Protein AF-A0A953S935-F1 (afdb_monomer_lite)

pLDDT: mean 92.33, std 7.1, range [59.44, 97.62]

Structure (mmCIF, N/CA/C/O backbone):
data_AF-A0A953S935-F1
#
_entry.id   AF-A0A953S935-F1
#
loop_
_atom_site.group_PDB
_atom_site.id
_atom_sit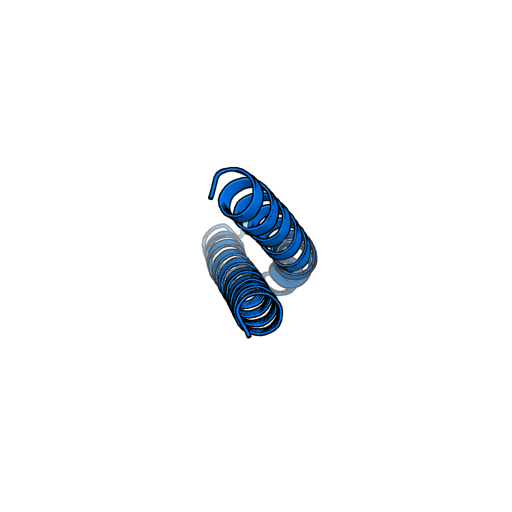e.type_symbol
_atom_site.label_atom_id
_atom_site.label_alt_id
_atom_site.label_comp_id
_atom_site.label_asym_id
_atom_site.label_entity_id
_atom_site.label_seq_id
_atom_site.pdbx_PDB_ins_code
_atom_site.Cartn_x
_atom_site.Cartn_y
_atom_site.Cartn_z
_atom_site.occupancy
_atom_site.B_iso_or_equiv
_atom_site.auth_seq_id
_atom_site.auth_comp_id
_atom_site.auth_asym_id
_atom_site.auth_atom_id
_atom_site.pdbx_PDB_model_num
ATOM 1 N N . MET A 1 1 ? -11.571 -6.852 23.748 1.00 65.75 1 MET A N 1
ATOM 2 C CA . MET A 1 1 ? -11.821 -7.601 22.489 1.00 65.75 1 MET A CA 1
ATOM 3 C C . MET A 1 1 ? -11.939 -6.692 21.260 1.00 65.75 1 MET A C 1
ATOM 5 O O . MET A 1 1 ? -11.287 -6.976 20.263 1.00 65.75 1 MET A O 1
ATOM 9 N N . ALA A 1 2 ? -12.697 -5.586 21.314 1.00 78.19 2 ALA A N 1
ATOM 10 C CA . ALA A 1 2 ? -12.926 -4.709 20.154 1.00 78.19 2 ALA A CA 1
ATOM 11 C C . ALA A 1 2 ? -11.656 -4.050 19.573 1.00 78.19 2 ALA A C 1
ATOM 13 O O . ALA A 1 2 ? -11.506 -4.015 18.358 1.00 78.19 2 ALA A O 1
ATOM 14 N N . PHE A 1 3 ? -10.716 -3.601 20.415 1.00 83.94 3 PHE A N 1
ATOM 15 C CA . PHE A 1 3 ? -9.467 -2.978 19.947 1.00 83.94 3 PHE A CA 1
ATOM 16 C C . PHE A 1 3 ? -8.616 -3.922 19.084 1.00 83.94 3 PHE A C 1
ATOM 18 O O . PHE A 1 3 ? -8.253 -3.570 17.967 1.00 83.94 3 PHE A O 1
ATOM 25 N N . LYS A 1 4 ? -8.373 -5.157 19.558 1.00 89.75 4 LYS A N 1
ATOM 26 C CA . LYS A 1 4 ? -7.635 -6.179 18.793 1.00 89.75 4 LYS A CA 1
ATOM 27 C C . LYS A 1 4 ? -8.298 -6.455 17.441 1.00 89.75 4 LYS A C 1
ATOM 29 O O . LYS A 1 4 ? -7.612 -6.507 16.430 1.00 89.75 4 LYS A O 1
ATOM 34 N N . ARG A 1 5 ? -9.632 -6.573 17.411 1.00 91.94 5 ARG A N 1
ATOM 35 C CA . ARG A 1 5 ? -10.388 -6.763 16.164 1.00 91.94 5 ARG A CA 1
ATOM 36 C C . ARG A 1 5 ? -10.213 -5.584 15.204 1.00 91.94 5 ARG A C 1
ATOM 38 O O . ARG A 1 5 ? -9.947 -5.808 14.031 1.00 91.94 5 ARG A O 1
ATOM 45 N N . ASN A 1 6 ? -10.335 -4.351 15.692 1.00 9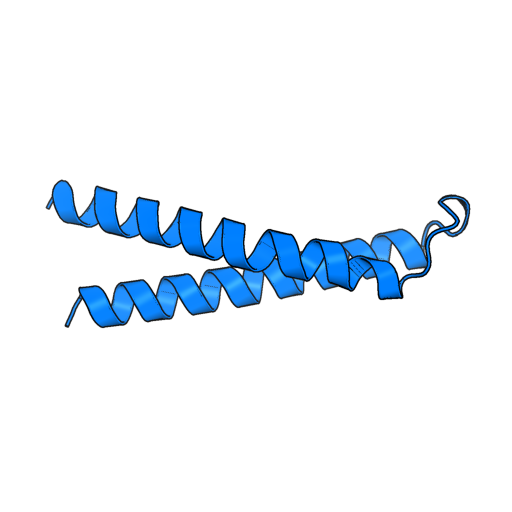2.31 6 ASN A N 1
ATOM 46 C CA . ASN A 1 6 ? -10.188 -3.153 14.863 1.00 92.31 6 ASN A CA 1
ATOM 47 C C . ASN A 1 6 ? -8.758 -3.010 14.320 1.00 92.31 6 ASN A C 1
ATOM 49 O O . ASN A 1 6 ? -8.586 -2.646 13.161 1.00 92.31 6 ASN A O 1
ATOM 53 N N . LEU A 1 7 ? -7.744 -3.363 15.115 1.00 94.25 7 LEU A N 1
ATOM 54 C CA . LEU A 1 7 ? -6.347 -3.393 14.679 1.00 94.25 7 LEU A CA 1
ATOM 55 C C . LEU A 1 7 ? -6.126 -4.417 13.556 1.00 94.25 7 LEU A C 1
ATOM 57 O O . LEU A 1 7 ? -5.527 -4.085 12.537 1.00 94.25 7 LEU A O 1
ATOM 61 N N . VAL A 1 8 ? -6.657 -5.635 13.711 1.00 96.12 8 VAL A N 1
ATOM 62 C CA . VAL A 1 8 ? -6.577 -6.684 12.679 1.00 96.12 8 VAL A CA 1
ATOM 63 C C . VAL A 1 8 ? -7.296 -6.254 11.401 1.00 96.12 8 VAL A C 1
ATOM 65 O O . VAL A 1 8 ? -6.733 -6.382 10.320 1.00 96.12 8 VAL A O 1
ATOM 68 N N . LEU A 1 9 ? -8.506 -5.697 11.505 1.00 95.19 9 LEU A N 1
ATOM 69 C CA . LEU A 1 9 ? -9.238 -5.187 10.342 1.00 95.19 9 LEU A CA 1
ATOM 70 C C . LEU A 1 9 ? -8.477 -4.064 9.635 1.00 95.19 9 LEU A C 1
ATOM 72 O O . LEU A 1 9 ? -8.409 -4.060 8.412 1.00 95.19 9 LEU A O 1
ATOM 76 N N . SER A 1 10 ? -7.874 -3.150 10.395 1.00 95.62 10 SER A N 1
ATOM 77 C CA . SER A 1 10 ? -7.059 -2.070 9.834 1.00 95.62 10 SER A CA 1
ATOM 78 C C . SER A 1 10 ? -5.866 -2.633 9.065 1.00 95.62 10 SER A C 1
ATOM 80 O O . SER A 1 10 ? -5.588 -2.196 7.951 1.00 95.62 10 SER A O 1
ATOM 82 N N . LEU A 1 11 ? -5.184 -3.640 9.627 1.00 96.56 11 LEU A N 1
ATOM 83 C CA . LEU A 1 11 ? -4.056 -4.311 8.977 1.00 96.56 11 LEU A CA 1
ATOM 84 C C . LEU A 1 11 ? -4.482 -4.987 7.671 1.00 96.56 11 LEU A C 1
ATOM 86 O O . LEU A 1 11 ? -3.828 -4.802 6.647 1.00 96.56 11 LEU A O 1
ATOM 90 N N . LEU A 1 12 ? -5.596 -5.723 7.691 1.00 97.62 12 LEU A N 1
ATOM 91 C CA . LEU A 1 12 ? -6.146 -6.367 6.498 1.00 97.62 12 LEU A CA 1
ATOM 92 C C . LEU A 1 12 ? -6.531 -5.341 5.426 1.00 97.62 12 LEU A C 1
ATOM 94 O O . LEU A 1 12 ? -6.229 -5.555 4.255 1.00 97.62 12 LEU A O 1
ATOM 98 N N . LEU A 1 13 ? -7.137 -4.217 5.817 1.00 97.12 13 LEU A N 1
ATOM 99 C CA . LEU A 1 13 ? -7.458 -3.118 4.905 1.00 97.12 13 LEU A CA 1
ATOM 100 C C . LEU A 1 13 ? -6.196 -2.496 4.302 1.00 97.12 13 LEU A C 1
ATOM 102 O O . LEU A 1 13 ? -6.156 -2.270 3.097 1.00 97.12 13 LEU A O 1
ATOM 106 N N . GLY A 1 14 ? -5.159 -2.265 5.110 1.00 96.75 14 GLY A N 1
ATOM 107 C CA . GLY A 1 14 ? -3.867 -1.769 4.638 1.00 96.75 14 GLY A CA 1
ATOM 108 C C . GLY A 1 14 ? -3.235 -2.699 3.602 1.00 96.75 14 GLY A C 1
ATOM 109 O O . GLY A 1 14 ? -2.864 -2.256 2.518 1.00 96.75 14 GLY A O 1
ATOM 110 N N . LEU A 1 15 ? -3.175 -4.002 3.894 1.00 97.12 15 LEU A N 1
ATOM 111 C CA . LEU A 1 15 ? -2.637 -5.004 2.969 1.00 97.12 15 LEU A CA 1
ATOM 112 C C . LEU A 1 15 ? -3.463 -5.106 1.680 1.00 97.12 15 LEU A C 1
ATOM 114 O O . LEU A 1 15 ? -2.891 -5.112 0.592 1.00 97.12 15 LEU A O 1
ATOM 118 N N . ALA A 1 16 ? -4.794 -5.138 1.788 1.00 97.50 16 ALA A N 1
ATOM 119 C CA . ALA A 1 16 ? -5.684 -5.181 0.631 1.00 97.50 16 ALA A CA 1
ATOM 120 C C . ALA A 1 16 ? -5.550 -3.921 -0.238 1.00 97.50 16 ALA A C 1
ATOM 122 O O . ALA A 1 16 ? -5.451 -4.025 -1.459 1.00 97.50 16 ALA A O 1
ATOM 123 N N . GLY A 1 17 ? -5.483 -2.741 0.384 1.00 96.25 17 GLY A N 1
ATOM 124 C CA . GLY A 1 17 ? -5.280 -1.468 -0.305 1.00 96.25 17 GLY A CA 1
ATOM 125 C C . GLY A 1 17 ? -3.927 -1.395 -1.011 1.00 96.25 17 GLY A C 1
ATOM 126 O O . GLY A 1 17 ? -3.863 -1.007 -2.176 1.00 96.25 17 GLY A O 1
ATOM 127 N N . GLY A 1 18 ? -2.852 -1.829 -0.347 1.00 96.62 18 GLY A N 1
ATOM 128 C CA . GLY A 1 18 ? -1.520 -1.912 -0.949 1.00 96.62 18 GLY A CA 1
ATOM 129 C C . GLY A 1 18 ? -1.467 -2.873 -2.138 1.00 96.62 18 GLY A C 1
ATOM 130 O O . GLY A 1 18 ? -0.931 -2.52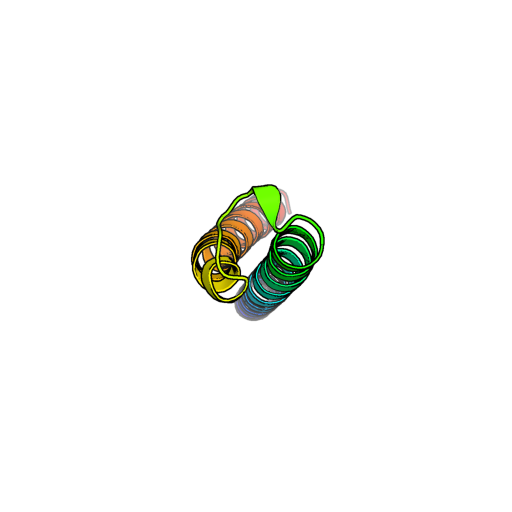1 -3.187 1.00 96.62 18 GLY A O 1
ATOM 131 N N . LEU A 1 19 ? -2.066 -4.062 -2.009 1.00 97.00 19 LEU A N 1
ATOM 132 C CA . LEU A 1 19 ? -2.123 -5.053 -3.086 1.00 97.00 19 LEU A CA 1
ATOM 133 C C . LEU A 1 19 ? -2.939 -4.549 -4.284 1.00 97.00 19 LEU A C 1
ATOM 135 O O . LEU A 1 19 ? -2.512 -4.705 -5.427 1.00 97.00 19 LEU A O 1
ATOM 139 N N . ALA A 1 20 ? -4.081 -3.905 -4.033 1.00 97.38 20 ALA A N 1
ATOM 140 C CA . ALA A 1 20 ? -4.897 -3.301 -5.081 1.00 97.38 20 ALA A CA 1
ATOM 141 C C . ALA A 1 20 ? -4.131 -2.191 -5.817 1.00 97.38 20 ALA A C 1
ATOM 143 O O . ALA A 1 20 ? -4.096 -2.175 -7.046 1.00 97.38 20 ALA A O 1
ATOM 144 N N . ALA A 1 21 ? -3.455 -1.307 -5.079 1.00 96.81 21 ALA A N 1
ATOM 145 C CA . ALA A 1 21 ? -2.643 -0.250 -5.671 1.00 96.81 21 ALA A CA 1
ATOM 146 C C . ALA A 1 21 ? -1.469 -0.805 -6.489 1.00 96.81 21 ALA A C 1
ATOM 148 O O . ALA A 1 21 ? -1.190 -0.290 -7.570 1.00 96.81 21 ALA A O 1
ATOM 149 N N . TYR A 1 22 ? -0.823 -1.880 -6.021 1.00 96.50 22 TYR A N 1
ATOM 150 C CA . TYR A 1 22 ? 0.202 -2.577 -6.794 1.00 96.50 22 TYR A CA 1
ATOM 151 C C . TYR A 1 22 ? -0.347 -3.099 -8.122 1.00 96.50 22 TYR A C 1
ATOM 153 O O . TYR A 1 22 ? 0.237 -2.832 -9.168 1.00 96.50 22 TYR A O 1
ATOM 161 N N . ALA A 1 23 ? -1.464 -3.830 -8.081 1.00 96.38 23 ALA A N 1
ATOM 162 C CA . ALA A 1 23 ? -2.061 -4.439 -9.264 1.00 96.38 23 ALA A CA 1
ATOM 163 C C . ALA A 1 23 ? -2.469 -3.380 -10.299 1.00 96.38 23 ALA A C 1
ATOM 165 O O . ALA A 1 23 ? -2.204 -3.545 -11.488 1.00 96.38 23 ALA A O 1
ATOM 166 N N . LEU A 1 24 ? -3.044 -2.265 -9.841 1.00 96.50 24 LEU A N 1
ATOM 167 C CA . LEU A 1 24 ? -3.405 -1.136 -10.698 1.00 96.50 24 LEU A CA 1
ATOM 168 C C . LEU A 1 24 ? -2.173 -0.455 -11.301 1.00 96.50 24 LEU A C 1
ATOM 170 O O . LEU A 1 24 ? -2.146 -0.212 -12.503 1.00 96.50 24 LEU A O 1
ATOM 174 N N . ALA A 1 25 ? -1.141 -0.184 -10.498 1.00 95.62 25 ALA A N 1
ATOM 175 C CA . ALA A 1 25 ? 0.098 0.421 -10.983 1.00 95.62 25 ALA A CA 1
ATOM 176 C C . ALA A 1 25 ? 0.824 -0.483 -11.987 1.00 95.62 25 ALA A C 1
ATOM 178 O O . ALA A 1 25 ? 1.283 -0.021 -13.026 1.00 95.62 25 ALA A O 1
ATOM 179 N N . TRP A 1 26 ? 0.890 -1.783 -11.702 1.00 95.19 26 TRP A N 1
ATOM 180 C CA . TRP A 1 26 ? 1.466 -2.765 -12.611 1.00 95.19 26 TRP A CA 1
ATOM 181 C C . TRP A 1 26 ? 0.688 -2.820 -13.930 1.00 95.19 26 TRP A C 1
ATOM 183 O O . TRP A 1 26 ? 1.294 -2.764 -14.998 1.00 95.19 26 TRP A O 1
ATOM 193 N N . GLY A 1 27 ? -0.647 -2.855 -13.872 1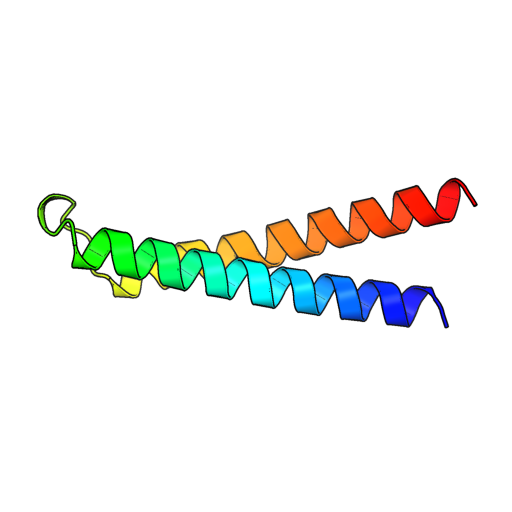.00 94.94 27 GLY A N 1
ATOM 194 C CA . GLY A 1 27 ? -1.509 -2.791 -15.053 1.00 94.94 27 GLY A CA 1
ATOM 195 C C . GLY A 1 27 ? -1.293 -1.514 -15.869 1.00 94.94 27 GLY A C 1
ATOM 196 O O . GLY A 1 27 ? -1.178 -1.571 -17.089 1.00 94.94 27 GLY A O 1
ATOM 197 N N . LEU A 1 28 ? -1.160 -0.366 -15.203 1.00 95.56 28 LEU A N 1
ATOM 198 C CA . LEU A 1 28 ? -0.879 0.913 -15.852 1.00 95.56 28 LEU A CA 1
ATOM 199 C C . LEU A 1 28 ? 0.467 0.883 -16.588 1.00 95.56 28 LEU A C 1
ATOM 201 O O . LEU A 1 28 ? 0.520 1.169 -17.777 1.00 95.56 28 LEU A O 1
ATOM 205 N N . PHE A 1 29 ? 1.543 0.481 -15.911 1.00 94.88 29 PHE A N 1
ATOM 206 C CA . PHE A 1 29 ? 2.897 0.496 -16.480 1.00 94.88 29 PHE A CA 1
ATOM 207 C C . PHE A 1 29 ? 3.111 -0.569 -17.558 1.00 94.88 29 PHE A C 1
ATOM 209 O O . PHE A 1 29 ? 3.927 -0.382 -18.453 1.00 94.88 29 PHE A O 1
ATOM 216 N N . THR A 1 30 ? 2.378 -1.682 -17.500 1.00 93.88 30 THR A N 1
ATOM 217 C CA . THR A 1 30 ? 2.420 -2.710 -18.553 1.00 93.88 30 THR A CA 1
ATOM 218 C C . THR A 1 30 ? 1.657 -2.307 -19.808 1.00 93.88 30 THR A C 1
ATOM 220 O O . THR A 1 30 ? 2.071 -2.667 -20.906 1.00 93.88 30 THR A O 1
ATOM 223 N N . THR A 1 31 ? 0.552 -1.574 -19.661 1.00 95.69 31 THR A N 1
ATOM 224 C CA . THR A 1 31 ? -0.280 -1.145 -20.796 1.00 95.69 31 THR A CA 1
ATOM 225 C C . THR A 1 31 ? 0.187 0.162 -21.430 1.00 95.69 31 THR A C 1
ATOM 227 O O . THR A 1 31 ? -0.107 0.380 -22.600 1.00 95.69 31 THR A O 1
ATOM 230 N N . HIS A 1 32 ? 0.929 0.989 -20.687 1.00 94.56 32 HIS A N 1
ATOM 231 C CA . HIS A 1 32 ? 1.408 2.303 -21.122 1.00 94.56 32 HIS A CA 1
ATOM 232 C C . HIS A 1 32 ? 2.949 2.358 -21.097 1.00 94.56 32 HIS A C 1
ATOM 234 O O . HIS A 1 32 ? 3.536 2.989 -20.206 1.00 94.56 32 HIS A O 1
ATOM 240 N N . PRO A 1 33 ? 3.642 1.679 -22.036 1.00 89.75 33 PRO A N 1
ATOM 241 C CA . PRO A 1 33 ? 5.105 1.689 -22.108 1.00 89.75 33 PRO A CA 1
ATOM 242 C C . PRO A 1 33 ? 5.688 3.092 -22.351 1.00 89.75 33 PRO A C 1
ATOM 244 O O . PRO A 1 33 ? 6.844 3.344 -22.010 1.00 89.75 33 PRO A O 1
ATOM 247 N N . GLU A 1 34 ? 4.899 4.029 -22.882 1.00 95.00 34 GLU A N 1
ATOM 248 C CA . GLU A 1 34 ? 5.258 5.436 -23.079 1.00 95.00 34 GLU A CA 1
ATOM 249 C C . GLU A 1 34 ? 5.607 6.174 -21.781 1.00 95.00 34 GLU A C 1
ATOM 251 O O . GLU A 1 34 ? 6.284 7.199 -21.822 1.00 95.00 34 GLU A O 1
ATOM 256 N N . LEU A 1 35 ? 5.194 5.647 -20.625 1.00 91.00 35 LEU A N 1
ATOM 257 C CA . LEU A 1 35 ? 5.555 6.200 -19.320 1.00 91.00 35 LEU A CA 1
ATOM 258 C C . LEU A 1 35 ? 7.030 5.959 -18.966 1.00 91.00 35 LEU A C 1
ATOM 260 O O . LEU A 1 35 ? 7.523 6.550 -18.007 1.00 91.00 35 LEU A O 1
ATOM 264 N N . GLY A 1 36 ? 7.730 5.075 -19.690 1.00 91.38 36 GLY A N 1
ATOM 265 C CA . GLY A 1 36 ? 9.142 4.761 -19.453 1.00 91.38 36 GLY A CA 1
ATOM 266 C C . GLY A 1 36 ? 9.422 4.156 -18.073 1.00 91.38 36 GLY A C 1
ATOM 267 O O . GLY A 1 36 ? 10.568 4.133 -17.630 1.00 91.38 36 GLY A O 1
ATOM 268 N N . MET A 1 37 ? 8.384 3.688 -17.375 1.00 91.06 37 MET A N 1
ATOM 269 C CA . MET A 1 37 ? 8.489 3.120 -16.037 1.00 91.06 37 MET A CA 1
ATOM 270 C C . MET A 1 37 ? 8.425 1.601 -16.079 1.00 91.06 37 MET A C 1
ATOM 272 O O . MET A 1 37 ? 7.535 1.008 -16.682 1.00 91.06 37 MET A O 1
ATOM 276 N N . GLU A 1 38 ? 9.347 0.962 -15.365 1.00 91.69 38 GLU A N 1
ATOM 277 C CA . GLU A 1 38 ? 9.329 -0.486 -15.205 1.00 91.69 38 GLU A CA 1
ATOM 278 C C . GLU A 1 38 ? 8.114 -0.922 -14.356 1.00 91.69 38 GLU A C 1
ATOM 280 O O . GLU A 1 38 ? 7.886 -0.346 -13.288 1.00 91.69 38 GLU A O 1
ATOM 285 N N . PRO A 1 39 ? 7.347 -1.962 -14.742 1.00 88.00 39 PRO A N 1
ATOM 286 C CA . PRO A 1 39 ? 6.185 -2.426 -13.974 1.00 88.00 39 PRO A CA 1
ATOM 287 C C . PRO A 1 39 ? 6.490 -2.799 -12.516 1.00 88.00 39 PRO A C 1
ATOM 289 O O . PRO A 1 39 ? 5.629 -2.692 -11.637 1.00 88.00 39 PRO A O 1
ATOM 292 N N . ALA A 1 40 ? 7.730 -3.203 -12.227 1.00 88.38 40 ALA A N 1
ATOM 293 C CA . ALA A 1 40 ? 8.198 -3.475 -10.871 1.00 88.38 40 ALA A CA 1
ATOM 294 C C . ALA A 1 40 ? 8.183 -2.226 -9.965 1.00 88.38 40 ALA A C 1
ATOM 296 O O . ALA A 1 40 ? 8.004 -2.361 -8.751 1.00 88.38 40 ALA A O 1
ATOM 297 N N . SER A 1 41 ? 8.271 -1.021 -10.537 1.00 90.44 41 SER A N 1
ATOM 298 C CA . SER A 1 41 ? 8.203 0.261 -9.822 1.00 90.44 41 SER A CA 1
ATOM 299 C C . SER A 1 41 ? 6.872 0.468 -9.097 1.00 90.44 41 SER A C 1
ATOM 301 O O . SER A 1 41 ? 6.819 1.184 -8.096 1.00 90.44 41 SER A O 1
ATOM 303 N N . GLY A 1 42 ? 5.805 -0.235 -9.504 1.00 89.38 42 GLY A N 1
ATOM 304 C CA . GLY A 1 42 ? 4.521 -0.238 -8.795 1.00 89.38 42 GLY A CA 1
ATOM 305 C C . GLY A 1 42 ? 4.626 -0.701 -7.335 1.00 89.38 42 GLY A C 1
ATOM 306 O O . GLY A 1 42 ? 3.776 -0.360 -6.513 1.00 89.38 42 GLY A O 1
ATOM 307 N N . ARG A 1 43 ? 5.691 -1.431 -6.966 1.00 92.81 43 ARG A N 1
ATOM 308 C CA . ARG A 1 43 ? 5.953 -1.834 -5.573 1.00 92.81 43 ARG A CA 1
ATOM 309 C C . ARG A 1 43 ? 6.124 -0.634 -4.646 1.00 92.81 43 ARG A C 1
ATOM 311 O O . ARG A 1 43 ? 5.662 -0.691 -3.510 1.00 92.81 43 ARG A O 1
ATOM 318 N N . ALA A 1 44 ? 6.739 0.451 -5.121 1.00 93.69 44 ALA A N 1
ATOM 319 C CA . ALA A 1 44 ? 6.901 1.668 -4.330 1.00 93.69 44 ALA A CA 1
ATOM 320 C C . ALA A 1 44 ? 5.540 2.292 -3.983 1.00 93.69 44 ALA A C 1
ATOM 322 O O . ALA A 1 44 ? 5.321 2.702 -2.846 1.00 93.69 44 ALA A O 1
ATOM 323 N N . ILE A 1 45 ? 4.597 2.283 -4.931 1.00 93.38 45 ILE A N 1
ATOM 324 C CA . ILE A 1 45 ? 3.223 2.752 -4.710 1.00 93.38 45 ILE A CA 1
ATOM 325 C C . ILE A 1 45 ? 2.546 1.887 -3.642 1.00 93.38 45 ILE A C 1
ATOM 327 O O . ILE A 1 45 ? 1.998 2.411 -2.677 1.00 93.38 45 ILE A O 1
ATOM 331 N N . ALA A 1 46 ? 2.645 0.563 -3.760 1.00 94.25 46 ALA A N 1
ATOM 332 C CA . ALA A 1 46 ? 2.069 -0.371 -2.794 1.00 94.25 46 ALA A CA 1
ATOM 333 C C . ALA A 1 46 ? 2.609 -0.168 -1.366 1.00 94.25 46 ALA A C 1
ATOM 335 O O . ALA A 1 46 ? 1.835 -0.158 -0.405 1.00 94.25 46 ALA A O 1
ATOM 336 N N . LEU A 1 47 ? 3.927 0.036 -1.242 1.00 94.94 47 LEU A N 1
ATOM 337 C CA . LEU A 1 47 ? 4.618 0.274 0.029 1.00 94.94 47 LEU A CA 1
ATOM 338 C C . LEU A 1 47 ? 4.157 1.555 0.725 1.00 94.94 47 LEU A C 1
ATOM 340 O O . LEU A 1 47 ? 4.153 1.591 1.951 1.00 94.94 47 LEU A O 1
ATOM 344 N N . TRP A 1 48 ? 3.751 2.578 -0.027 1.00 95.69 48 TRP A N 1
ATOM 345 C CA . TRP A 1 48 ? 3.207 3.814 0.538 1.00 95.69 48 TRP A CA 1
ATOM 346 C C . TRP A 1 48 ? 1.702 3.747 0.788 1.00 95.69 48 TRP A C 1
ATOM 348 O O . TRP A 1 48 ? 1.222 4.249 1.804 1.00 95.69 48 TRP A O 1
ATOM 358 N N . VAL A 1 49 ? 0.942 3.091 -0.088 1.00 96.25 49 VAL A N 1
ATOM 359 C CA . VAL A 1 49 ? -0.516 2.989 0.056 1.00 96.25 49 VAL A CA 1
ATOM 360 C C . VAL A 1 49 ? -0.899 2.135 1.264 1.00 96.25 49 VAL A C 1
ATOM 362 O O . VAL A 1 49 ? -1.792 2.522 2.017 1.00 96.25 49 VAL A O 1
ATOM 365 N N . ALA A 1 50 ? -0.215 1.012 1.502 1.00 95.44 50 ALA A N 1
ATOM 366 C CA . ALA A 1 50 ? -0.534 0.121 2.616 1.00 95.44 50 ALA A CA 1
ATOM 367 C C . ALA A 1 50 ? -0.520 0.809 4.002 1.00 95.44 50 ALA A C 1
ATOM 369 O O . ALA A 1 50 ? -1.532 0.722 4.706 1.00 95.44 50 ALA A O 1
ATOM 370 N N . PRO A 1 51 ? 0.552 1.520 4.419 1.00 96.12 51 PRO A N 1
ATOM 371 C CA . PRO A 1 51 ? 0.573 2.214 5.704 1.00 96.12 51 PRO A CA 1
ATOM 372 C C . PRO A 1 51 ? -0.416 3.384 5.759 1.00 96.12 51 PRO A C 1
ATOM 374 O O . PRO A 1 51 ? -1.000 3.616 6.814 1.00 96.12 51 PRO A O 1
ATOM 377 N N . LEU A 1 52 ? -0.669 4.089 4.649 1.00 97.12 52 LEU A N 1
ATOM 378 C CA . LEU A 1 52 ? -1.657 5.175 4.615 1.00 97.12 52 LEU A CA 1
ATOM 379 C C . LEU A 1 52 ? -3.082 4.660 4.848 1.00 97.12 52 LEU A C 1
ATOM 381 O O . LEU A 1 52 ? -3.810 5.204 5.679 1.00 97.12 52 LEU A O 1
ATOM 385 N N . VAL A 1 53 ? -3.469 3.577 4.171 1.00 97.44 53 VAL A N 1
ATOM 386 C CA . VAL A 1 53 ? -4.782 2.941 4.357 1.00 97.44 53 VAL A CA 1
ATOM 387 C C . VAL A 1 53 ? -4.900 2.346 5.761 1.00 97.44 53 VAL A C 1
ATOM 389 O O . VAL A 1 53 ? -5.928 2.513 6.421 1.00 97.44 53 VAL A O 1
ATOM 392 N N . PHE A 1 54 ? -3.836 1.712 6.262 1.00 96.88 54 PHE A N 1
ATOM 393 C CA . PHE A 1 54 ? -3.780 1.214 7.635 1.00 96.88 54 PHE A CA 1
ATOM 394 C C . PHE A 1 54 ? -4.023 2.333 8.658 1.00 96.88 54 PHE A C 1
ATOM 396 O O . PHE A 1 54 ? -4.928 2.223 9.484 1.00 96.88 54 PHE A O 1
ATOM 403 N N . LEU A 1 55 ? -3.276 3.438 8.576 1.00 96.75 55 LEU A N 1
ATOM 404 C CA . LEU A 1 55 ? -3.419 4.574 9.489 1.00 96.75 55 LEU A CA 1
ATOM 405 C C . LEU A 1 55 ? -4.795 5.238 9.369 1.00 96.75 55 LEU A C 1
ATOM 407 O O . LEU A 1 55 ? -5.433 5.504 10.387 1.00 96.75 55 LEU A O 1
ATOM 411 N N . GLY A 1 56 ? -5.291 5.449 8.149 1.00 96.38 56 GLY A N 1
ATOM 412 C CA . GLY A 1 56 ? -6.623 6.012 7.918 1.00 96.38 56 GLY A CA 1
ATOM 413 C C . GLY A 1 56 ? -7.733 5.152 8.529 1.00 96.38 56 GLY A C 1
ATOM 414 O O . GLY A 1 56 ? -8.623 5.666 9.208 1.00 96.38 56 GLY A O 1
ATOM 415 N N . SER A 1 57 ? -7.648 3.830 8.363 1.00 95.94 57 SER A N 1
ATOM 416 C CA . SER A 1 57 ? -8.615 2.898 8.954 1.00 95.94 57 SER A CA 1
ATOM 417 C C . SER A 1 57 ? -8.532 2.844 10.485 1.00 95.94 57 SER A C 1
ATOM 419 O O . SER A 1 57 ? -9.572 2.818 11.147 1.00 95.94 57 SER A O 1
ATOM 421 N N . LEU A 1 58 ? -7.330 2.932 11.068 1.00 94.88 58 LEU A N 1
ATOM 422 C CA . LEU A 1 58 ? -7.154 3.051 12.517 1.00 94.88 58 LEU A CA 1
ATOM 423 C C . LEU A 1 58 ? -7.824 4.308 13.070 1.00 94.88 58 LEU A C 1
ATOM 425 O O . LEU A 1 58 ? -8.560 4.218 14.055 1.00 94.88 58 LEU A O 1
ATOM 429 N N . ILE A 1 59 ? -7.597 5.461 12.435 1.00 94.81 59 ILE A N 1
ATOM 430 C CA . ILE A 1 59 ? -8.209 6.735 12.833 1.00 94.81 59 ILE A CA 1
ATOM 431 C C . ILE A 1 59 ? -9.734 6.625 12.760 1.00 94.81 59 ILE A C 1
ATOM 433 O O . ILE A 1 59 ? -10.419 6.983 13.718 1.00 94.81 59 ILE A O 1
ATOM 437 N N . TYR A 1 60 ? -10.265 6.059 11.674 1.00 94.75 60 TYR A N 1
ATOM 438 C CA . TYR A 1 60 ? -11.700 5.836 11.511 1.00 94.75 60 TYR A CA 1
ATOM 439 C C . TYR A 1 60 ? -12.290 4.975 12.638 1.00 94.75 60 TYR A C 1
ATOM 441 O O . TYR A 1 60 ? -13.286 5.352 13.258 1.00 94.75 60 TYR A O 1
ATOM 449 N N . PHE A 1 61 ? -11.675 3.830 12.949 1.00 92.62 61 PHE A N 1
ATOM 450 C CA . PHE A 1 61 ? -12.171 2.956 14.013 1.00 92.62 61 PHE A CA 1
ATOM 451 C C . PHE A 1 61 ? -12.012 3.562 15.411 1.00 92.62 61 PHE A C 1
ATOM 453 O O . PHE A 1 61 ? -12.840 3.284 16.281 1.00 92.62 61 PHE A O 1
ATOM 460 N N . ALA A 1 62 ? -10.977 4.371 15.641 1.00 89.75 62 ALA A N 1
ATOM 461 C CA . ALA A 1 62 ? -10.787 5.088 16.896 1.00 89.75 62 ALA A CA 1
ATOM 462 C C . ALA A 1 62 ? -11.858 6.169 17.094 1.00 89.75 62 ALA A C 1
ATOM 464 O O . ALA A 1 62 ? -12.465 6.221 18.162 1.00 89.75 62 ALA A O 1
ATOM 465 N N . ALA A 1 63 ? -12.136 6.973 16.063 1.00 91.06 63 ALA A N 1
ATOM 466 C CA . ALA A 1 63 ? -13.193 7.984 16.086 1.00 91.06 63 ALA A CA 1
ATOM 467 C C . ALA A 1 63 ? -14.570 7.341 16.309 1.00 91.06 63 ALA A C 1
ATOM 469 O O . ALA A 1 63 ? -15.270 7.683 17.255 1.00 91.06 63 ALA A O 1
ATOM 470 N N . ARG A 1 64 ? -14.898 6.299 15.537 1.00 88.88 64 ARG A N 1
ATOM 471 C CA . ARG A 1 64 ? -16.175 5.580 15.647 1.00 88.88 64 ARG A CA 1
ATOM 472 C C . ARG A 1 64 ? -16.422 4.947 17.021 1.00 88.88 64 ARG A C 1
ATOM 474 O O . ARG A 1 64 ? -17.570 4.824 17.434 1.00 88.88 64 ARG A O 1
ATOM 481 N N . ASN A 1 65 ? -15.375 4.477 17.698 1.00 82.88 65 ASN A N 1
ATOM 482 C CA . ASN A 1 65 ? -15.499 3.931 19.052 1.00 82.88 65 ASN A CA 1
ATOM 483 C C . AS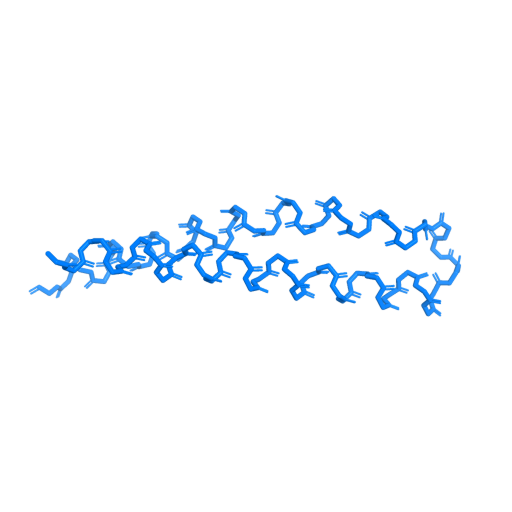N A 1 65 ? -15.655 5.020 20.121 1.00 82.88 65 ASN A C 1
ATOM 485 O O . ASN A 1 65 ? -16.049 4.686 21.228 1.00 82.88 65 ASN A O 1
ATOM 489 N N . ARG A 1 66 ? -15.303 6.275 19.826 1.00 78.00 66 ARG A N 1
ATOM 490 C CA . ARG A 1 66 ? -15.462 7.413 20.740 1.00 78.00 66 ARG A CA 1
ATOM 491 C C . ARG A 1 66 ? -16.903 7.920 20.784 1.00 78.00 66 ARG A C 1
ATOM 493 O O . ARG A 1 66 ? -17.331 8.411 21.819 1.00 78.00 6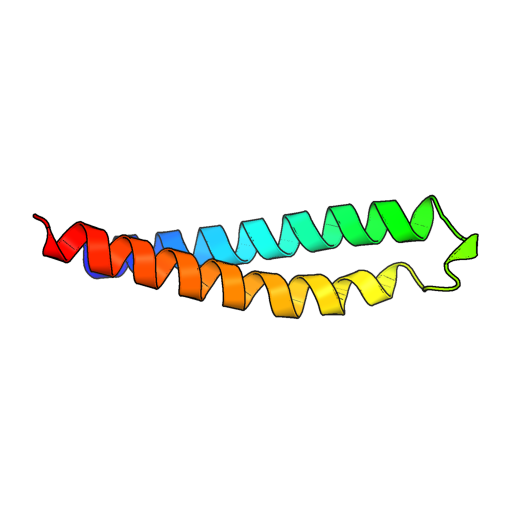6 ARG A O 1
ATOM 500 N N . ASP A 1 67 ? -17.621 7.768 19.674 1.00 72.62 67 ASP A N 1
ATOM 501 C CA . ASP A 1 67 ? -19.024 8.173 19.520 1.00 72.62 67 ASP A CA 1
ATOM 502 C C . ASP A 1 67 ? -20.030 7.132 20.061 1.00 72.62 67 ASP A C 1
ATOM 504 O O . ASP A 1 67 ? -21.240 7.325 19.948 1.00 72.62 67 ASP A O 1
ATOM 508 N N . ARG A 1 68 ? -19.552 6.002 20.598 1.00 59.44 68 ARG A N 1
ATOM 509 C CA . ARG A 1 68 ? -20.362 4.905 21.153 1.00 59.44 68 ARG A CA 1
ATOM 510 C C . ARG A 1 68 ? -20.089 4.719 22.633 1.00 59.44 68 ARG A C 1
ATOM 512 O O . ARG A 1 68 ? -21.065 4.395 23.339 1.00 59.44 68 ARG A O 1
#

Secondary structure (DSSP, 8-state):
-HHHHHHHHHHHHHHHHHHHHHHHHHHHHHH-GGG---GGGHHHHHHHHHHHHHHHHHHHHHHHHH--

Foldseek 3Di:
DLLVVLLVVLQVQLQVQLVVQLVVLLVCCVVCVVVVDDSVCSNVVSVVSSVVSSVVSNVVSVVVVVVD

Sequence (68 aa):
MAFKRNLVLSLLLGLAGGLAAYALAWGLFTTHPELGMEPASGRAIALWVAPLVFLGSLIYFAARNRDR

Radius of gyration: 15.46 Å; chains: 1; bounding box: 30×16×46 Å